Protein AF-A0A2G6GQ76-F1 (afdb_monomer)

Secondary structure (DSSP, 8-state):
----S--S-S--------S---SS-S-SS-SEEEEESS-----HHHHHHHHHHHHHHTTT-SEEEE-SSEEEEEESS-HHHHHHHHHHHHTTSSS-EEEEE-TT-------

pLDDT: mean 92.42, std 8.56, range [41.91, 97.88]

Mean predicted aligned error: 4.28 Å

Solvent-accessible surface area (backbone atoms only — not comparable to full-atom values): 7015 Å² total; per-residue (Å²): 122,80,70,80,92,76,68,101,60,96,76,80,84,88,80,80,94,76,86,78,82,89,63,58,80,66,81,86,85,31,53,33,34,35,30,55,76,60,90,76,92,79,52,4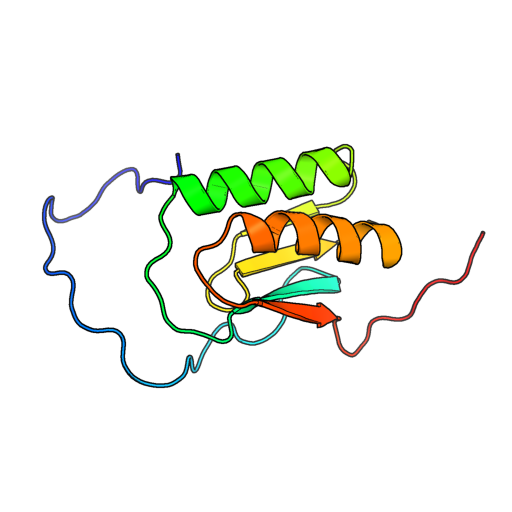9,66,37,54,49,52,17,49,51,45,26,41,58,66,47,70,68,55,46,50,76,46,85,56,71,49,31,38,38,29,32,34,76,64,57,68,72,57,50,53,52,18,52,53,57,18,43,77,45,44,98,48,57,65,42,84,45,69,43,91,85,67,71,84,77,91,72,134

Nearest PDB structures (foldseek):
  7p7u-assembly1_P  TM=9.727E-01  e=4.579E-11  Enterococcus faecalis
  8qcq-assembly1_M  TM=9.718E-01  e=3.878E-10  Bacillus subtilis subsp. subtilis str. 168
  8q4f-assembly1_l  TM=9.392E-01  e=1.468E-10  Escherichia coli
  8rdw-assembly1_Lg  TM=9.552E-01  e=5.361E-10  Psychrobacter urativorans
  5x8t-assembly1_N  TM=9.767E-01  e=7.349E-08  Spinacia oleracea

Structure (mmCIF, N/CA/C/O backbone):
data_AF-A0A2G6GQ76-F1
#
_entry.id   AF-A0A2G6GQ76-F1
#
loop_
_atom_site.group_PDB
_atom_site.id
_atom_site.type_symbol
_atom_site.label_atom_id
_atom_site.label_alt_id
_atom_site.label_comp_id
_atom_site.label_asym_id
_atom_site.label_entity_id
_atom_site.label_seq_id
_atom_site.pdbx_PDB_ins_code
_atom_site.Cartn_x
_atom_site.Cartn_y
_atom_site.Cartn_z
_atom_site.occupancy
_atom_site.B_iso_or_equiv
_atom_site.auth_seq_id
_atom_site.auth_comp_id
_atom_site.auth_asym_id
_atom_site.auth_atom_id
_atom_site.pdbx_PDB_model_num
ATOM 1 N N . MET A 1 1 ? 14.203 7.993 0.922 1.00 80.75 1 MET A N 1
ATOM 2 C CA . MET A 1 1 ? 13.510 7.032 0.028 1.00 80.75 1 MET A CA 1
ATOM 3 C C . MET A 1 1 ? 14.059 5.638 0.287 1.00 80.75 1 MET A C 1
ATOM 5 O O . MET A 1 1 ? 15.240 5.533 0.583 1.00 80.75 1 MET A O 1
ATOM 9 N N . LEU A 1 2 ? 13.234 4.593 0.178 1.00 85.31 2 LEU A N 1
ATOM 10 C CA . LEU A 1 2 ? 13.662 3.200 0.364 1.00 85.31 2 LEU A CA 1
ATOM 11 C C . LEU A 1 2 ? 14.729 2.811 -0.673 1.00 85.31 2 LEU A C 1
ATOM 13 O O . LEU A 1 2 ? 14.441 2.752 -1.868 1.00 85.31 2 LEU A O 1
ATOM 17 N N . GLN A 1 3 ? 15.954 2.562 -0.210 1.00 89.56 3 GLN A N 1
ATOM 18 C CA . GLN A 1 3 ? 17.081 2.109 -1.023 1.00 89.56 3 GLN A CA 1
ATOM 19 C C . GLN A 1 3 ? 17.957 1.158 -0.189 1.00 89.56 3 GLN A C 1
ATOM 21 O O . GLN A 1 3 ? 18.165 1.420 0.997 1.00 89.56 3 GLN A O 1
ATOM 26 N N . PRO A 1 4 ? 18.472 0.055 -0.762 1.00 93.44 4 PRO A N 1
ATOM 27 C CA . PRO A 1 4 ? 19.396 -0.823 -0.053 1.00 93.44 4 PRO A CA 1
ATOM 28 C C . PRO A 1 4 ? 20.712 -0.102 0.264 1.00 93.44 4 PRO A C 1
ATOM 30 O O . PRO A 1 4 ? 21.285 0.558 -0.599 1.00 93.44 4 PRO A O 1
ATOM 33 N N . LYS A 1 5 ? 21.220 -0.283 1.489 1.00 94.88 5 LYS A N 1
ATOM 34 C CA . LYS A 1 5 ? 22.476 0.334 1.955 1.00 94.88 5 LYS A CA 1
ATOM 35 C C . LYS A 1 5 ? 23.701 -0.131 1.158 1.00 94.88 5 LYS A C 1
ATOM 37 O O . LYS A 1 5 ? 24.624 0.645 0.939 1.00 94.88 5 LYS A O 1
ATOM 42 N N . ARG A 1 6 ? 23.732 -1.401 0.748 1.00 95.19 6 ARG A N 1
ATOM 43 C CA . ARG A 1 6 ? 24.842 -1.995 -0.005 1.00 95.19 6 ARG A CA 1
ATOM 44 C C . ARG A 1 6 ? 24.297 -2.998 -1.012 1.00 95.19 6 ARG A C 1
ATOM 46 O O . ARG A 1 6 ? 23.482 -3.845 -0.658 1.00 95.19 6 ARG A O 1
ATOM 53 N N . THR A 1 7 ? 24.762 -2.919 -2.253 1.00 94.56 7 THR A N 1
ATOM 54 C CA . THR A 1 7 ? 24.482 -3.905 -3.303 1.00 94.56 7 THR A CA 1
ATOM 55 C C . THR A 1 7 ? 25.798 -4.493 -3.803 1.00 94.56 7 THR A C 1
ATOM 57 O O . THR A 1 7 ? 26.814 -3.802 -3.837 1.00 94.56 7 THR A O 1
ATOM 60 N N . LYS A 1 8 ? 25.802 -5.778 -4.185 1.00 95.62 8 LYS A N 1
ATOM 61 C CA . LYS A 1 8 ? 27.001 -6.442 -4.736 1.00 95.62 8 LYS A CA 1
ATOM 62 C C . LYS A 1 8 ? 27.467 -5.782 -6.039 1.00 95.62 8 LYS A C 1
ATOM 64 O O . LYS A 1 8 ? 28.661 -5.653 -6.273 1.00 95.62 8 LYS A O 1
ATOM 69 N N . PHE A 1 9 ? 26.515 -5.339 -6.861 1.00 95.56 9 PHE A N 1
ATOM 70 C CA . PHE A 1 9 ? 26.762 -4.661 -8.130 1.00 95.56 9 PHE A CA 1
ATOM 71 C C . PHE A 1 9 ? 25.996 -3.339 -8.189 1.00 95.56 9 PHE A C 1
ATOM 73 O O . PHE A 1 9 ? 24.896 -3.217 -7.645 1.00 95.56 9 PHE A O 1
ATOM 80 N N . ARG A 1 10 ? 26.570 -2.348 -8.880 1.00 93.38 10 ARG A N 1
ATOM 81 C CA . ARG A 1 10 ? 25.960 -1.019 -9.056 1.00 93.38 10 ARG A CA 1
ATOM 82 C C . ARG A 1 10 ? 24.846 -1.002 -10.108 1.00 93.38 10 ARG A C 1
ATOM 84 O O . ARG A 1 10 ? 23.908 -0.224 -9.983 1.00 93.38 10 ARG A O 1
ATOM 91 N N . ARG A 1 11 ? 24.961 -1.813 -11.165 1.00 93.38 11 ARG A N 1
ATOM 92 C CA . ARG A 1 11 ? 24.003 -1.874 -12.283 1.00 93.38 11 ARG A CA 1
ATOM 93 C C . ARG A 1 11 ? 23.548 -3.313 -12.493 1.00 93.38 11 ARG A C 1
ATOM 95 O O . ARG A 1 11 ? 24.369 -4.223 -12.467 1.00 93.38 11 ARG A O 1
ATOM 102 N N . MET A 1 12 ? 22.251 -3.495 -12.708 1.00 94.06 12 MET A N 1
ATOM 103 C CA . MET A 1 12 ? 21.620 -4.786 -12.976 1.00 94.06 12 MET A CA 1
ATOM 104 C C . MET A 1 12 ? 20.731 -4.657 -14.214 1.00 94.06 12 MET A C 1
ATOM 106 O O . MET A 1 12 ? 20.161 -3.595 -14.468 1.00 94.06 12 MET A O 1
ATOM 110 N N . GLN A 1 13 ? 20.613 -5.733 -14.988 1.00 95.75 13 GLN A N 1
ATOM 111 C CA . GLN A 1 13 ? 19.661 -5.804 -16.094 1.00 95.75 13 GLN A CA 1
ATOM 112 C C . GLN A 1 13 ? 18.226 -5.882 -15.543 1.00 95.75 13 GLN A C 1
ATOM 114 O O . GLN A 1 13 ? 17.971 -6.565 -14.556 1.00 95.75 13 GLN A O 1
ATOM 119 N N . LYS A 1 14 ? 17.271 -5.194 -16.180 1.00 91.50 14 LYS A N 1
ATOM 120 C CA . LYS A 1 14 ? 15.896 -5.032 -15.663 1.00 91.50 14 LYS A CA 1
ATOM 121 C C . LYS A 1 14 ? 15.060 -6.323 -15.661 1.00 91.50 14 LYS A C 1
ATOM 123 O O . LYS A 1 14 ? 14.155 -6.461 -14.844 1.00 91.50 14 LYS A O 1
ATOM 128 N N . GLY A 1 15 ? 15.336 -7.258 -16.570 1.00 93.44 15 GLY A N 1
ATOM 129 C CA . GLY A 1 15 ? 14.515 -8.457 -16.760 1.00 93.44 15 GLY A CA 1
ATOM 130 C C . GLY A 1 15 ? 13.091 -8.159 -17.264 1.00 93.44 15 GLY A C 1
ATOM 131 O O . GLY A 1 15 ? 12.766 -7.036 -17.655 1.00 93.44 15 GLY A O 1
ATOM 132 N N . ARG A 1 16 ? 12.231 -9.188 -17.275 1.00 91.75 16 ARG A N 1
ATOM 133 C CA . ARG A 1 16 ? 10.812 -9.101 -17.672 1.00 91.75 16 ARG A CA 1
ATOM 134 C C . ARG A 1 16 ? 9.919 -9.630 -16.547 1.00 91.75 16 ARG A C 1
ATOM 136 O O . ARG A 1 16 ? 10.238 -10.651 -15.948 1.00 91.75 16 ARG A O 1
ATOM 143 N N . MET A 1 17 ? 8.794 -8.963 -16.295 1.00 90.88 17 MET A N 1
ATOM 144 C CA . MET A 1 17 ? 7.779 -9.424 -15.342 1.00 90.88 17 MET A CA 1
ATOM 145 C C . MET A 1 17 ? 6.888 -10.458 -16.044 1.00 90.88 17 MET A C 1
ATOM 147 O O . MET A 1 17 ? 6.288 -10.135 -17.066 1.00 90.88 17 MET A O 1
ATOM 151 N N . LYS A 1 18 ? 6.848 -11.702 -15.554 1.00 89.38 18 LYS A N 1
ATOM 152 C CA . LYS A 1 18 ? 6.091 -12.806 -16.171 1.00 89.38 18 LYS A CA 1
ATOM 153 C C . LYS A 1 18 ? 5.178 -13.481 -15.150 1.00 89.38 18 LYS A C 1
ATOM 155 O O . LYS A 1 18 ? 5.588 -13.690 -14.011 1.00 89.38 18 LYS A O 1
ATOM 160 N N . GLY A 1 19 ? 3.995 -13.888 -15.611 1.00 89.19 19 GLY A N 1
ATOM 161 C CA . GLY A 1 19 ? 3.066 -14.736 -14.866 1.00 89.19 19 GLY A CA 1
ATOM 162 C C . GLY A 1 19 ? 2.406 -14.070 -13.658 1.00 89.19 19 GLY A C 1
ATOM 163 O O . GLY A 1 19 ? 2.527 -12.867 -13.422 1.00 89.19 19 GLY A O 1
ATOM 164 N N . ASN A 1 20 ? 1.695 -14.896 -12.893 1.00 89.81 20 ASN A N 1
ATOM 165 C CA . ASN A 1 20 ? 1.023 -14.496 -11.664 1.00 89.81 20 ASN A CA 1
ATOM 166 C C . ASN A 1 20 ? 1.953 -14.651 -10.455 1.00 89.81 20 ASN A C 1
ATOM 168 O O . ASN A 1 20 ? 2.755 -15.580 -10.375 1.00 89.81 20 ASN A O 1
ATOM 172 N N . ALA A 1 21 ? 1.809 -13.757 -9.476 1.00 89.31 21 ALA A N 1
ATOM 173 C CA . ALA A 1 21 ? 2.555 -13.838 -8.226 1.00 89.31 21 ALA A CA 1
ATOM 174 C C . ALA A 1 21 ? 2.157 -15.091 -7.425 1.00 89.31 21 ALA A C 1
ATOM 176 O O . ALA A 1 21 ? 1.004 -15.229 -7.016 1.00 89.31 21 ALA A O 1
ATOM 177 N N . GLN A 1 22 ? 3.127 -15.968 -7.161 1.00 90.12 22 GLN A N 1
ATOM 178 C CA . GLN A 1 22 ? 2.926 -17.209 -6.400 1.00 90.12 22 GLN A CA 1
ATOM 179 C C . GLN A 1 22 ? 3.087 -17.034 -4.880 1.00 90.12 22 GLN A C 1
ATOM 181 O O . GLN A 1 22 ? 2.671 -17.896 -4.114 1.00 90.12 22 GLN A O 1
ATOM 186 N N . ARG A 1 23 ? 3.697 -15.932 -4.422 1.00 90.38 23 ARG A N 1
ATOM 187 C CA . ARG A 1 23 ? 3.981 -15.663 -3.001 1.00 90.38 23 ARG A CA 1
ATOM 188 C C . ARG A 1 23 ? 3.522 -14.262 -2.597 1.00 90.38 23 ARG A C 1
ATOM 190 O O . ARG A 1 23 ? 3.405 -13.375 -3.442 1.00 90.38 23 ARG A O 1
ATOM 197 N N . GLY A 1 24 ? 3.281 -14.064 -1.298 1.00 88.44 24 GLY A N 1
ATOM 198 C CA . GLY A 1 24 ? 2.901 -12.760 -0.731 1.00 88.44 24 GLY A CA 1
ATOM 199 C C . GLY A 1 24 ? 1.526 -12.259 -1.187 1.00 88.44 24 GLY A C 1
ATOM 200 O O . GLY A 1 24 ? 1.319 -11.056 -1.322 1.00 88.44 24 GLY A O 1
ATOM 201 N N . ASN A 1 25 ? 0.612 -13.183 -1.491 1.00 90.56 25 ASN A N 1
ATOM 202 C CA . ASN A 1 25 ? -0.732 -12.919 -2.010 1.00 90.56 25 ASN A CA 1
ATOM 203 C C . ASN A 1 25 ? -1.831 -12.904 -0.925 1.00 90.56 25 ASN A C 1
ATOM 205 O O . ASN A 1 25 ? -2.995 -12.684 -1.274 1.00 90.56 25 ASN A O 1
ATOM 209 N N . GLN A 1 26 ? -1.458 -13.129 0.338 1.00 91.94 26 GLN A N 1
ATOM 210 C CA . GLN A 1 26 ? -2.301 -13.121 1.536 1.00 91.94 26 GLN A CA 1
ATOM 211 C C . GLN A 1 26 ? -1.753 -12.119 2.562 1.00 91.94 26 GLN A C 1
ATOM 213 O O . GLN A 1 26 ? -0.563 -11.795 2.522 1.00 91.94 26 GLN A O 1
ATOM 218 N N . LEU A 1 27 ? -2.634 -11.621 3.436 1.00 94.56 27 LEU A N 1
ATOM 219 C CA . LEU A 1 27 ? -2.287 -10.714 4.535 1.00 94.56 27 LEU A CA 1
ATOM 220 C C . LEU A 1 27 ? -1.506 -11.487 5.599 1.00 94.56 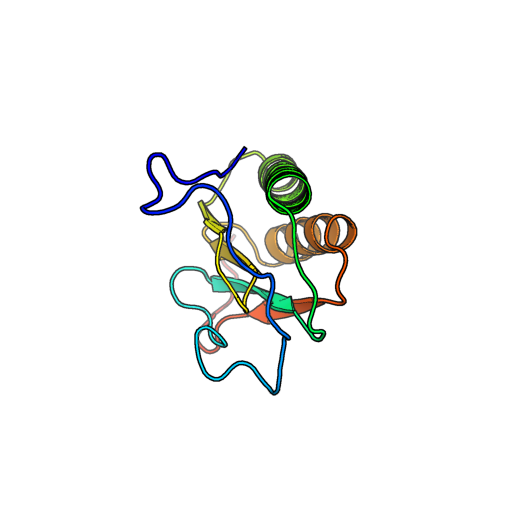27 LEU A C 1
ATOM 222 O O . LEU A 1 27 ? -1.921 -12.584 5.962 1.00 94.56 27 LEU A O 1
ATOM 226 N N . ALA A 1 28 ? -0.386 -10.933 6.068 1.00 92.31 28 ALA A N 1
ATOM 227 C CA . ALA A 1 28 ? 0.488 -11.609 7.030 1.00 92.31 28 ALA A CA 1
ATOM 228 C C . ALA A 1 28 ? 0.465 -10.960 8.419 1.00 92.31 28 ALA A C 1
ATOM 230 O O . ALA A 1 28 ? 0.453 -11.663 9.423 1.00 92.31 28 ALA A O 1
ATOM 231 N N . PHE A 1 29 ? 0.470 -9.630 8.475 1.00 92.12 29 PHE A N 1
ATOM 232 C CA . PHE A 1 29 ? 0.605 -8.852 9.705 1.00 92.12 29 PHE A CA 1
ATOM 233 C C . PHE A 1 29 ? -0.670 -8.084 10.018 1.00 92.12 29 PHE A C 1
ATOM 235 O O . PHE A 1 29 ? -1.169 -8.185 11.133 1.00 92.12 29 PHE A O 1
ATOM 242 N N . GLY A 1 30 ? -1.241 -7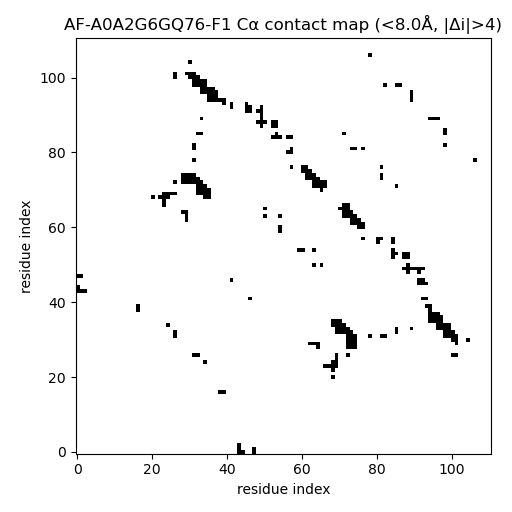.391 9.028 1.00 92.75 30 GLY A N 1
ATOM 243 C CA . GLY A 1 30 ? -2.406 -6.536 9.245 1.00 92.75 30 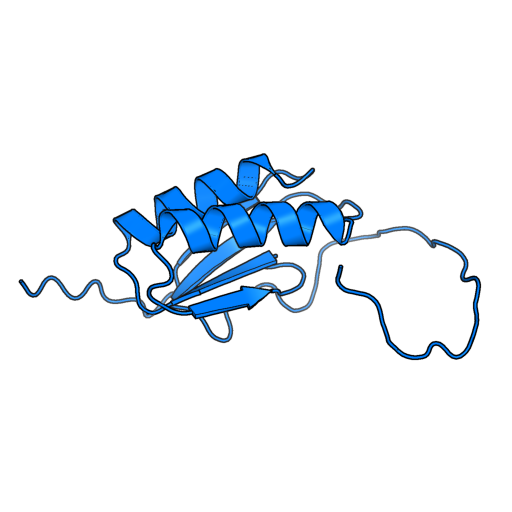GLY A CA 1
ATOM 244 C C . GLY A 1 30 ? -3.760 -7.210 9.031 1.00 92.75 30 GLY A C 1
ATOM 245 O O . GLY A 1 30 ? -3.853 -8.287 8.426 1.00 92.75 30 GLY A O 1
ATOM 246 N N . SER A 1 31 ? -4.809 -6.544 9.514 1.00 95.38 31 SER A N 1
ATOM 247 C CA . SER A 1 31 ? -6.214 -6.927 9.317 1.00 95.38 31 SER A CA 1
ATOM 2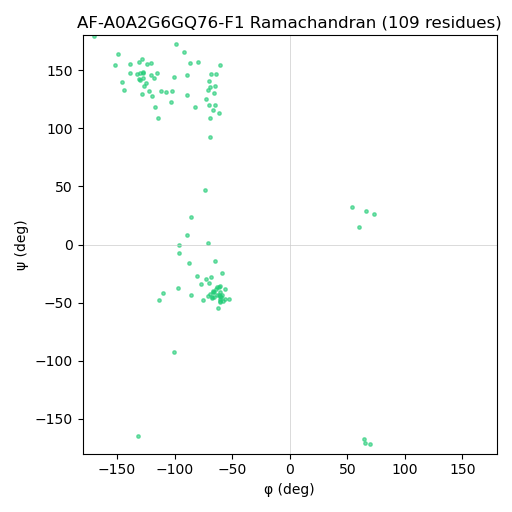48 C C . SER A 1 31 ? -6.749 -6.494 7.947 1.00 95.38 31 SER A C 1
ATOM 250 O O . SER A 1 31 ? -7.618 -7.152 7.372 1.00 95.38 31 SER A O 1
ATOM 252 N N . PHE A 1 32 ? -6.186 -5.426 7.376 1.00 96.56 32 PHE A N 1
ATOM 253 C CA . PHE A 1 32 ? -6.589 -4.862 6.087 1.00 96.56 32 PHE A CA 1
ATOM 254 C C . PHE A 1 32 ? -5.394 -4.691 5.157 1.00 96.56 32 PHE A C 1
ATOM 256 O O . PHE A 1 32 ? -4.252 -4.586 5.603 1.00 96.56 32 PHE A O 1
ATOM 263 N N . GLY A 1 33 ? -5.636 -4.590 3.852 1.00 97.06 33 GLY A N 1
ATOM 264 C CA . GLY A 1 33 ? -4.585 -4.227 2.909 1.00 97.06 33 GLY A CA 1
ATOM 265 C C . GLY A 1 33 ? -5.074 -3.925 1.501 1.00 97.06 33 GLY A C 1
ATOM 266 O O . GLY A 1 33 ? -6.263 -4.015 1.195 1.00 97.06 33 GLY A O 1
ATOM 267 N N . ILE A 1 34 ? -4.132 -3.581 0.619 1.00 97.00 34 ILE A N 1
ATOM 268 C CA . ILE A 1 34 ? -4.395 -3.437 -0.820 1.00 97.00 34 ILE A CA 1
ATOM 269 C C . ILE A 1 34 ? -3.543 -4.391 -1.638 1.00 97.00 34 ILE A C 1
ATOM 271 O O . ILE A 1 34 ? -2.317 -4.436 -1.527 1.00 97.00 34 ILE A O 1
ATOM 275 N N . LYS A 1 35 ? -4.210 -5.147 -2.501 1.00 96.06 35 LYS A N 1
ATOM 276 C CA . LYS A 1 35 ? -3.607 -6.101 -3.425 1.00 96.06 35 LYS A CA 1
ATOM 277 C C . LYS A 1 35 ? -3.567 -5.491 -4.815 1.00 96.06 35 LYS A C 1
ATOM 279 O O . LYS A 1 35 ? -4.578 -4.981 -5.284 1.00 96.06 35 LYS A O 1
ATOM 284 N N . SER A 1 36 ? -2.428 -5.557 -5.494 1.00 94.94 36 SER A N 1
ATOM 285 C CA . SER A 1 36 ? -2.387 -5.180 -6.911 1.00 94.94 36 SER A CA 1
ATOM 286 C C . SER A 1 36 ? -3.158 -6.198 -7.756 1.00 94.94 36 SER A C 1
ATOM 288 O O . SER A 1 36 ? -3.182 -7.388 -7.440 1.00 94.94 36 SER A O 1
ATOM 290 N N . LEU A 1 37 ? -3.798 -5.740 -8.826 1.00 93.50 37 LEU A N 1
ATOM 291 C CA . LEU A 1 37 ? -4.413 -6.596 -9.842 1.00 93.50 37 LEU A CA 1
ATOM 292 C C . LEU A 1 37 ? -3.471 -6.760 -11.031 1.00 93.50 37 LEU A C 1
ATOM 294 O O . LEU A 1 37 ? -3.280 -7.869 -11.519 1.00 93.50 37 LEU A O 1
ATOM 298 N N . GLU A 1 38 ? -2.762 -5.694 -11.376 1.00 92.44 38 GLU A N 1
ATOM 299 C CA . GLU A 1 38 ? -1.856 -5.640 -12.519 1.00 92.44 38 GLU A CA 1
ATOM 300 C C . GLU A 1 38 ? -0.393 -5.844 -12.111 1.00 92.44 38 GLU A C 1
ATOM 302 O O . GLU A 1 38 ? -0.046 -5.897 -10.925 1.00 92.44 38 GLU A O 1
ATOM 307 N N . SER A 1 39 ? 0.461 -5.951 -13.124 1.00 91.69 39 SER A N 1
ATOM 308 C CA . SER A 1 39 ? 1.896 -6.191 -13.022 1.00 91.69 39 SER A CA 1
ATOM 309 C C . SER A 1 39 ? 2.650 -4.965 -13.541 1.00 91.69 39 SER A C 1
ATOM 311 O O . SER A 1 39 ? 2.650 -4.696 -14.740 1.00 91.69 39 SER A O 1
ATOM 313 N N . LYS A 1 40 ? 3.292 -4.199 -12.648 1.00 92.69 40 LYS A N 1
ATOM 314 C CA . LYS A 1 40 ? 4.087 -3.014 -13.012 1.00 92.69 40 LYS A CA 1
ATOM 315 C C . LYS A 1 40 ? 5.202 -2.752 -12.009 1.00 92.69 40 LYS A C 1
ATOM 317 O O . LYS A 1 40 ? 5.107 -3.112 -10.839 1.00 92.69 40 LYS A O 1
ATOM 322 N N . TRP A 1 41 ? 6.256 -2.087 -12.469 1.00 92.44 41 TRP A N 1
ATOM 323 C CA . TRP A 1 41 ? 7.335 -1.607 -11.610 1.00 92.44 41 TRP A CA 1
ATOM 324 C C . TRP A 1 41 ? 6.860 -0.409 -10.783 1.00 92.44 41 TRP A C 1
ATOM 326 O O . TRP A 1 41 ? 6.404 0.585 -11.348 1.00 92.44 41 TRP A O 1
ATOM 336 N N . ILE A 1 42 ? 6.997 -0.499 -9.460 1.00 93.56 42 ILE A N 1
ATOM 337 C CA . ILE A 1 42 ? 6.658 0.576 -8.522 1.00 93.56 42 ILE A CA 1
ATOM 338 C C . ILE A 1 42 ? 7.957 1.174 -7.983 1.00 93.56 42 ILE A C 1
ATOM 340 O O . ILE A 1 42 ? 8.871 0.461 -7.574 1.00 93.56 42 ILE A O 1
ATOM 344 N N . THR A 1 43 ? 8.049 2.498 -8.005 1.00 94.69 43 THR A N 1
ATOM 345 C CA . THR A 1 43 ? 9.223 3.237 -7.532 1.00 94.69 43 THR A CA 1
ATOM 346 C C . THR A 1 43 ? 9.148 3.512 -6.032 1.00 94.69 43 THR A C 1
ATOM 348 O O . THR A 1 43 ? 8.066 3.647 -5.459 1.00 94.69 43 THR A O 1
ATOM 351 N N . GLY A 1 44 ? 10.305 3.727 -5.397 1.00 93.81 44 GLY A N 1
ATOM 352 C CA . GLY A 1 44 ? 10.353 4.144 -3.992 1.00 93.81 44 GLY A CA 1
ATOM 353 C C . GLY A 1 44 ? 9.622 5.466 -3.708 1.00 93.81 44 GLY A C 1
ATOM 354 O O . GLY A 1 44 ? 9.170 5.667 -2.587 1.00 93.81 44 GLY A O 1
ATOM 355 N N . ARG A 1 45 ? 9.460 6.353 -4.710 1.00 95.56 45 ARG A N 1
ATOM 356 C CA . ARG A 1 45 ? 8.702 7.613 -4.563 1.00 95.56 45 ARG A CA 1
ATOM 357 C C . ARG A 1 45 ? 7.209 7.343 -4.446 1.00 95.56 45 ARG A C 1
ATOM 359 O O . ARG A 1 45 ? 6.560 7.926 -3.592 1.00 95.56 45 ARG A O 1
ATOM 366 N N . GLN A 1 46 ? 6.686 6.449 -5.284 1.00 96.06 46 GLN A N 1
ATOM 367 C CA . GLN A 1 46 ? 5.275 6.054 -5.261 1.00 96.06 46 GLN A CA 1
ATOM 368 C C . GLN A 1 46 ? 4.929 5.323 -3.964 1.00 96.06 46 GLN A C 1
ATOM 370 O O . GLN A 1 46 ? 3.898 5.611 -3.364 1.00 96.06 46 GLN A O 1
ATOM 375 N N . ILE A 1 47 ? 5.819 4.439 -3.496 1.00 95.31 47 ILE A N 1
ATOM 376 C CA . ILE A 1 47 ? 5.653 3.756 -2.206 1.00 95.31 47 ILE A CA 1
ATOM 377 C C . ILE A 1 47 ? 5.604 4.776 -1.066 1.00 95.31 47 ILE A C 1
ATOM 379 O O . ILE A 1 47 ? 4.686 4.735 -0.254 1.00 95.31 47 ILE A O 1
ATOM 383 N N . GLU A 1 48 ? 6.548 5.718 -1.020 1.00 96.31 48 GLU A N 1
ATOM 384 C CA . GLU A 1 48 ? 6.572 6.721 0.047 1.00 96.31 48 GLU A CA 1
ATOM 385 C C . GLU A 1 48 ? 5.366 7.668 -0.021 1.00 96.31 48 GLU A C 1
ATOM 387 O O . GLU A 1 48 ? 4.752 7.950 1.003 1.00 96.31 48 GLU A O 1
ATOM 392 N N . ALA A 1 49 ? 4.959 8.099 -1.218 1.00 96.94 49 ALA A N 1
ATOM 393 C CA . ALA A 1 49 ? 3.777 8.940 -1.400 1.00 96.94 49 ALA A CA 1
ATOM 394 C C 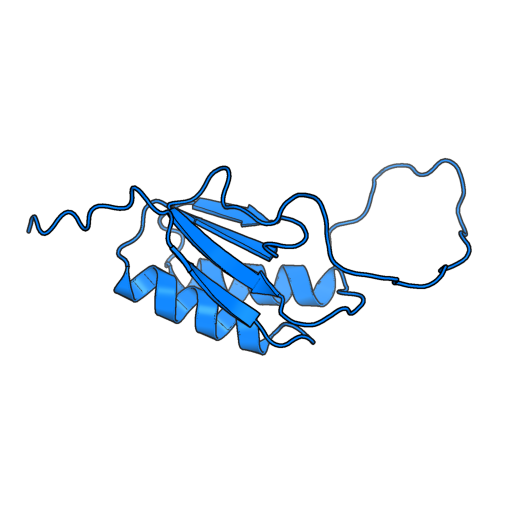. ALA A 1 49 ? 2.490 8.242 -0.930 1.00 96.94 49 ALA A C 1
ATOM 396 O O . ALA A 1 49 ? 1.672 8.855 -0.242 1.00 96.94 49 ALA A O 1
ATOM 397 N N . ALA A 1 50 ? 2.323 6.959 -1.265 1.00 96.94 50 ALA A N 1
ATOM 398 C CA . ALA A 1 50 ? 1.193 6.156 -0.810 1.00 96.94 50 ALA A CA 1
ATOM 399 C C . ALA A 1 50 ? 1.225 5.952 0.715 1.00 96.94 50 ALA A C 1
ATOM 401 O O . ALA A 1 50 ? 0.213 6.169 1.378 1.00 96.94 50 ALA A O 1
ATOM 402 N N . ARG A 1 51 ? 2.393 5.627 1.287 1.00 96.69 51 ARG A N 1
ATOM 403 C CA . ARG A 1 51 ? 2.580 5.475 2.739 1.00 96.69 51 ARG A CA 1
ATOM 404 C C . ARG A 1 51 ? 2.199 6.750 3.491 1.00 96.69 51 ARG A C 1
ATOM 406 O O . ARG A 1 51 ? 1.436 6.692 4.449 1.00 96.69 51 ARG A O 1
ATOM 413 N N . VAL A 1 52 ? 2.694 7.904 3.039 1.00 96.50 52 VAL A N 1
ATOM 414 C CA . VAL A 1 52 ? 2.392 9.208 3.647 1.00 96.50 52 VAL A CA 1
ATOM 415 C C . VAL A 1 52 ? 0.895 9.514 3.590 1.00 96.50 52 VAL A C 1
ATOM 417 O O . VAL A 1 52 ? 0.354 10.000 4.581 1.00 96.50 52 VAL A O 1
ATOM 420 N N . ALA A 1 53 ? 0.216 9.215 2.477 1.00 97.25 53 ALA A N 1
ATOM 421 C CA . ALA A 1 53 ? -1.229 9.416 2.355 1.00 97.25 53 ALA A CA 1
ATOM 422 C C . ALA A 1 53 ? -2.013 8.593 3.391 1.00 97.25 53 ALA A C 1
ATOM 424 O O . ALA A 1 53 ? -2.861 9.144 4.091 1.00 97.25 53 ALA A O 1
ATOM 425 N N . VAL A 1 54 ? -1.668 7.310 3.542 1.00 96.75 54 VAL A N 1
ATOM 426 C CA . VAL A 1 54 ? -2.297 6.408 4.520 1.00 96.75 54 VAL A CA 1
ATOM 427 C C . VAL A 1 54 ? -2.057 6.893 5.945 1.00 96.75 54 VAL A C 1
ATOM 429 O O . VAL A 1 54 ? -3.006 7.126 6.687 1.00 96.75 54 VAL A O 1
ATOM 432 N N . THR A 1 55 ? -0.792 7.110 6.320 1.00 96.31 55 THR A N 1
ATOM 433 C CA . THR A 1 55 ? -0.425 7.517 7.683 1.00 96.31 55 THR A CA 1
ATOM 434 C C . THR A 1 55 ? -1.052 8.856 8.077 1.00 96.31 55 THR A C 1
ATOM 436 O O . THR A 1 55 ? -1.422 9.035 9.235 1.00 96.31 55 THR A O 1
ATOM 439 N N . ARG A 1 56 ? -1.188 9.801 7.134 1.00 96.62 56 ARG A N 1
ATOM 440 C CA . ARG A 1 56 ? -1.870 11.079 7.390 1.00 96.62 56 ARG A CA 1
ATOM 441 C C . ARG A 1 56 ? -3.363 10.889 7.634 1.00 96.62 56 ARG A C 1
ATOM 443 O O . ARG A 1 56 ? -3.873 11.465 8.585 1.00 96.62 56 ARG A O 1
ATOM 450 N N . TYR A 1 57 ? -4.040 10.086 6.813 1.00 96.81 57 TYR A N 1
ATOM 451 C CA . TYR A 1 57 ? -5.478 9.852 6.962 1.00 96.81 57 TYR A CA 1
ATOM 452 C C . TYR A 1 57 ? -5.813 9.096 8.253 1.00 96.81 57 TYR A C 1
ATOM 454 O O . TYR A 1 57 ? -6.740 9.467 8.960 1.00 96.81 57 TYR A O 1
ATOM 462 N N . MET A 1 58 ? -5.000 8.099 8.614 1.00 95.06 58 MET A N 1
ATOM 463 C CA . MET A 1 58 ? -5.117 7.366 9.882 1.00 95.06 58 MET A CA 1
ATOM 464 C C . MET A 1 58 ? -4.715 8.203 11.108 1.00 95.06 58 MET A C 1
ATOM 466 O O . MET A 1 58 ? -4.687 7.677 12.212 1.00 95.06 58 MET A O 1
ATOM 470 N N . GLN A 1 59 ? -4.331 9.475 10.940 1.00 95.06 59 GLN A N 1
ATOM 471 C CA . GLN A 1 59 ? -3.867 10.349 12.026 1.00 95.06 59 GLN A CA 1
ATOM 472 C C . GLN A 1 59 ? -2.704 9.745 12.836 1.00 95.06 59 GLN A C 1
ATOM 474 O O . GLN A 1 59 ? -2.566 9.998 14.028 1.00 95.06 59 GLN A O 1
ATOM 479 N N . ARG A 1 60 ? -1.843 8.950 12.178 1.00 92.19 60 ARG A N 1
ATOM 480 C CA . ARG A 1 60 ? -0.755 8.167 12.801 1.00 92.19 60 ARG A CA 1
ATOM 481 C C . ARG A 1 60 ? -1.213 7.129 13.839 1.00 92.19 60 ARG A C 1
ATOM 483 O O . ARG A 1 60 ? -0.373 6.624 14.576 1.00 92.19 60 ARG A O 1
ATOM 490 N N . GLN A 1 61 ? -2.498 6.796 13.879 1.00 93.00 61 GLN A N 1
ATOM 491 C CA . GLN A 1 61 ? -3.005 5.663 14.644 1.00 93.00 61 GLN A CA 1
ATOM 492 C C . GLN A 1 61 ? -2.768 4.357 13.886 1.00 93.00 61 GLN A C 1
ATOM 494 O O . GLN A 1 61 ? -2.626 4.353 12.660 1.00 93.00 61 GLN A O 1
ATOM 499 N N . GLY A 1 62 ? -2.733 3.250 14.623 1.00 93.50 62 GLY A N 1
ATOM 500 C CA . GLY A 1 62 ? -2.483 1.932 14.062 1.00 93.50 62 GLY A CA 1
ATOM 501 C C . GLY A 1 62 ? -1.085 1.774 13.464 1.00 93.50 62 GLY A C 1
ATOM 502 O O . GLY A 1 62 ? -0.173 2.576 13.671 1.00 93.50 62 GLY A O 1
ATOM 503 N N . GLN A 1 63 ? -0.911 0.693 12.716 1.00 95.38 63 GLN A N 1
ATOM 504 C CA . GLN A 1 63 ? 0.357 0.329 12.096 1.00 95.38 63 GLN A CA 1
ATOM 505 C C . GLN A 1 63 ? 0.171 0.078 10.603 1.00 95.38 63 GLN A C 1
ATOM 507 O O . GLN A 1 63 ? -0.887 -0.365 10.155 1.00 95.38 63 GLN A O 1
ATOM 512 N N . ILE A 1 64 ? 1.218 0.376 9.830 1.00 96.50 64 ILE A N 1
ATOM 513 C CA . ILE A 1 64 ? 1.264 0.145 8.387 1.00 96.50 64 ILE A CA 1
ATOM 514 C C . ILE A 1 64 ? 2.526 -0.634 8.021 1.00 96.50 64 ILE A C 1
ATOM 516 O O . ILE A 1 64 ? 3.640 -0.239 8.365 1.00 96.50 64 ILE A O 1
ATOM 520 N N . TRP A 1 65 ? 2.361 -1.710 7.258 1.00 96.44 65 TRP A N 1
ATOM 521 C CA . TRP A 1 65 ? 3.462 -2.505 6.723 1.00 96.44 65 TRP A CA 1
ATOM 522 C C . TRP A 1 65 ? 3.534 -2.356 5.208 1.00 96.44 65 TRP A C 1
ATOM 524 O O . TRP A 1 65 ? 2.535 -2.497 4.504 1.00 96.44 65 TRP A O 1
ATOM 534 N N . ILE A 1 66 ? 4.740 -2.101 4.696 1.00 94.56 66 ILE A N 1
ATOM 535 C CA . ILE A 1 66 ? 5.032 -2.086 3.258 1.00 94.56 66 ILE A CA 1
ATOM 536 C C . ILE A 1 66 ? 5.420 -3.501 2.839 1.00 94.56 66 ILE A C 1
ATOM 538 O O . ILE A 1 66 ? 6.281 -4.135 3.454 1.00 94.56 66 ILE A O 1
ATOM 542 N N . ARG A 1 67 ? 4.771 -4.008 1.796 1.00 92.19 67 ARG A N 1
ATOM 543 C CA . ARG A 1 67 ? 4.857 -5.401 1.356 1.00 92.19 67 ARG A CA 1
ATOM 544 C C . ARG A 1 67 ? 5.109 -5.471 -0.161 1.00 92.19 67 ARG A C 1
ATOM 546 O O . ARG A 1 67 ? 5.589 -4.514 -0.765 1.00 92.19 67 ARG A O 1
ATOM 553 N N . GLY A 1 68 ? 4.907 -6.650 -0.753 1.00 84.75 68 GLY A N 1
ATOM 554 C CA . GLY A 1 68 ? 5.143 -6.929 -2.174 1.00 84.75 68 GLY A CA 1
ATOM 555 C C . GLY A 1 68 ? 3.858 -6.910 -3.009 1.00 84.75 68 GLY A C 1
ATOM 556 O O . GLY A 1 68 ? 3.466 -5.875 -3.541 1.00 84.75 68 GLY A O 1
ATOM 557 N N . ARG A 1 69 ? 3.219 -8.081 -3.176 1.00 88.19 69 ARG A N 1
ATOM 558 C CA . ARG A 1 69 ? 2.016 -8.238 -4.020 1.00 88.19 69 ARG A CA 1
ATOM 559 C C . ARG A 1 69 ? 0.758 -7.672 -3.357 1.00 88.19 69 ARG A C 1
ATOM 561 O O . ARG A 1 69 ? 0.022 -6.913 -3.995 1.00 88.19 69 ARG A O 1
ATOM 568 N N . ILE A 1 70 ? 0.519 -8.012 -2.094 1.00 94.25 70 ILE A N 1
ATOM 569 C CA . ILE A 1 70 ? -0.163 -7.073 -1.201 1.00 94.25 70 ILE A CA 1
ATOM 570 C C . ILE A 1 70 ? 0.835 -5.948 -0.961 1.00 94.25 70 ILE A C 1
ATOM 572 O O . ILE A 1 70 ? 1.955 -6.232 -0.558 1.00 94.25 70 ILE A O 1
ATOM 576 N N . ILE A 1 71 ? 0.484 -4.717 -1.322 1.00 94.00 71 ILE A N 1
ATOM 577 C CA . ILE A 1 71 ? 1.428 -3.591 -1.349 1.00 94.00 71 ILE A CA 1
ATOM 578 C C . ILE A 1 71 ? 1.519 -2.949 0.035 1.00 94.00 71 ILE A C 1
ATOM 580 O O . ILE A 1 71 ? 2.615 -2.668 0.512 1.00 94.00 71 ILE A O 1
ATOM 584 N N . PHE A 1 72 ? 0.371 -2.759 0.684 1.00 96.50 72 PHE A N 1
ATOM 585 C CA . PHE A 1 72 ? 0.279 -2.254 2.049 1.00 96.50 72 PHE A CA 1
ATOM 586 C C . PHE A 1 72 ? -0.641 -3.142 2.870 1.00 96.50 72 PHE A C 1
ATOM 588 O O . PHE A 1 72 ? -1.671 -3.593 2.364 1.00 96.50 72 PHE A O 1
ATOM 595 N N . GLU A 1 73 ? -0.269 -3.336 4.128 1.00 96.56 73 GLU A N 1
ATOM 596 C CA . GLU A 1 73 ? -1.121 -3.895 5.172 1.00 96.56 73 GLU A CA 1
ATOM 597 C C . GLU A 1 73 ? -1.300 -2.843 6.264 1.00 96.56 73 GLU A C 1
ATOM 599 O O . GLU A 1 73 ? -0.362 -2.098 6.552 1.00 96.56 73 GLU A O 1
ATOM 604 N N . ALA A 1 74 ? -2.490 -2.771 6.848 1.00 96.44 74 ALA A N 1
ATOM 605 C CA . ALA A 1 74 ? -2.821 -1.859 7.930 1.00 96.44 74 ALA A CA 1
ATOM 606 C C . ALA A 1 74 ? -3.543 -2.609 9.053 1.00 96.44 74 ALA A C 1
ATOM 608 O O . ALA A 1 74 ? -4.291 -3.558 8.796 1.00 96.44 74 ALA A O 1
ATOM 609 N N . ASP A 1 75 ? -3.312 -2.175 10.286 1.00 95.19 75 ASP A N 1
ATOM 610 C CA . ASP A 1 75 ? -3.960 -2.714 11.481 1.00 95.19 75 ASP A CA 1
ATOM 611 C C . ASP A 1 75 ? -4.114 -1.648 12.566 1.00 95.19 75 ASP A C 1
ATOM 613 O O . ASP A 1 75 ? -3.457 -0.607 12.506 1.00 95.19 75 ASP A O 1
ATOM 617 N N . GLY A 1 76 ? -4.963 -1.911 13.561 1.00 93.38 76 GLY A N 1
ATOM 618 C CA . GLY A 1 76 ? -5.166 -1.008 14.699 1.00 93.38 76 GLY A CA 1
ATOM 619 C C . GLY A 1 76 ? -5.958 0.261 14.369 1.00 93.38 76 GLY A C 1
ATOM 620 O O . GLY A 1 76 ? -5.767 1.283 15.021 1.00 93.38 76 GLY A O 1
ATOM 621 N N . VAL A 1 77 ? -6.819 0.211 13.348 1.00 94.31 77 VAL A N 1
ATOM 622 C CA . VAL A 1 77 ? -7.795 1.265 13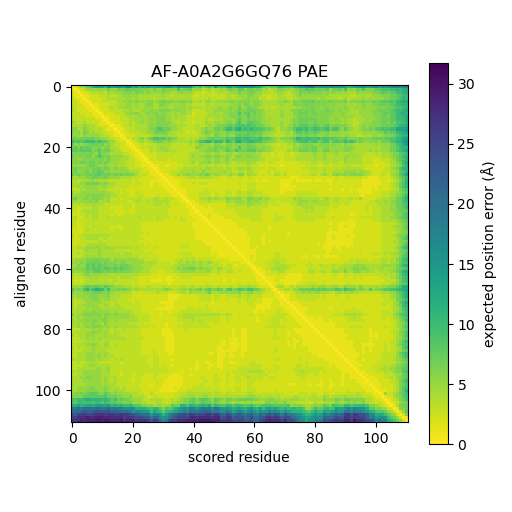.018 1.00 94.31 77 VAL A CA 1
ATOM 623 C C . VAL A 1 77 ? -9.139 0.642 12.615 1.00 94.31 77 VAL A C 1
ATOM 625 O O . VAL A 1 77 ? -9.146 -0.493 12.130 1.00 94.31 77 VAL A O 1
ATOM 628 N N . PRO A 1 78 ? -10.270 1.360 12.753 1.00 94.56 78 PRO A N 1
ATOM 629 C CA . PRO A 1 78 ? -11.575 0.874 12.303 1.00 94.56 78 PRO A CA 1
ATOM 630 C C . PRO A 1 78 ? -11.627 0.597 10.795 1.00 94.56 78 PRO A C 1
ATOM 632 O O . PRO A 1 78 ? -10.928 1.244 10.007 1.00 94.56 78 PRO A O 1
ATOM 635 N N . PHE A 1 79 ? -12.519 -0.307 10.375 1.00 94.38 79 PHE A N 1
ATOM 636 C CA . PHE A 1 79 ? -12.697 -0.692 8.969 1.00 94.38 79 PHE A CA 1
ATOM 637 C C . PHE A 1 79 ? -12.917 0.512 8.045 1.00 94.38 79 PHE A C 1
ATOM 639 O O . PHE A 1 79 ? -12.263 0.628 7.006 1.00 94.38 79 PHE A O 1
ATOM 646 N N . ALA A 1 80 ? -13.805 1.431 8.436 1.00 94.50 80 ALA A N 1
ATOM 647 C CA . ALA A 1 80 ? -14.117 2.625 7.654 1.00 94.50 80 ALA A CA 1
ATOM 648 C C . ALA A 1 80 ? -12.866 3.484 7.402 1.00 94.50 80 ALA A C 1
ATOM 650 O O . ALA A 1 80 ? -12.605 3.898 6.270 1.00 94.50 80 ALA A O 1
ATOM 651 N N . VAL A 1 81 ? -12.045 3.671 8.441 1.00 95.44 81 VAL A N 1
ATOM 652 C CA . VAL A 1 81 ? -10.796 4.435 8.359 1.00 95.44 81 VAL A CA 1
ATOM 653 C C . VAL A 1 81 ? -9.782 3.713 7.474 1.00 95.44 81 VAL A C 1
ATOM 655 O O . VAL A 1 81 ? -9.195 4.332 6.586 1.00 95.44 81 VAL A O 1
ATOM 658 N N . ALA A 1 82 ? -9.600 2.402 7.663 1.00 96.12 82 ALA A N 1
ATOM 659 C CA . ALA A 1 82 ? -8.678 1.604 6.857 1.00 96.12 82 ALA A CA 1
ATOM 660 C C . ALA A 1 82 ? -9.038 1.639 5.367 1.00 96.12 82 ALA A C 1
ATOM 662 O O . ALA A 1 82 ? -8.163 1.822 4.517 1.00 96.12 82 ALA A O 1
ATOM 663 N N . LYS A 1 83 ? -10.326 1.477 5.047 1.00 96.62 83 LYS A N 1
ATOM 664 C CA . LYS A 1 83 ? -10.839 1.449 3.676 1.00 96.62 83 LYS A CA 1
ATOM 665 C C . LYS A 1 83 ? -10.557 2.761 2.949 1.00 96.62 83 LYS A C 1
ATOM 667 O O . LYS A 1 83 ? -9.998 2.735 1.850 1.00 96.62 83 LYS A O 1
ATOM 672 N N . GLU A 1 84 ? -10.874 3.895 3.568 1.00 97.88 84 GLU A N 1
ATOM 673 C CA . GLU A 1 84 ? -10.621 5.206 2.964 1.00 97.88 84 GLU A CA 1
ATOM 674 C C . GLU A 1 84 ? -9.127 5.538 2.888 1.00 97.88 84 GLU A C 1
ATOM 676 O O . GLU A 1 84 ? -8.651 5.969 1.833 1.00 97.88 84 GLU A O 1
ATOM 681 N N . ALA A 1 85 ? -8.349 5.249 3.938 1.00 97.69 85 ALA A N 1
ATOM 682 C CA . ALA A 1 85 ? -6.901 5.464 3.929 1.00 97.69 85 ALA A CA 1
ATOM 683 C C . ALA A 1 85 ? -6.230 4.720 2.764 1.00 97.69 85 ALA A C 1
ATOM 685 O O . ALA A 1 85 ? -5.426 5.279 2.010 1.00 97.69 85 ALA A O 1
ATOM 686 N N . LEU A 1 86 ? -6.594 3.450 2.585 1.00 97.12 86 LEU A N 1
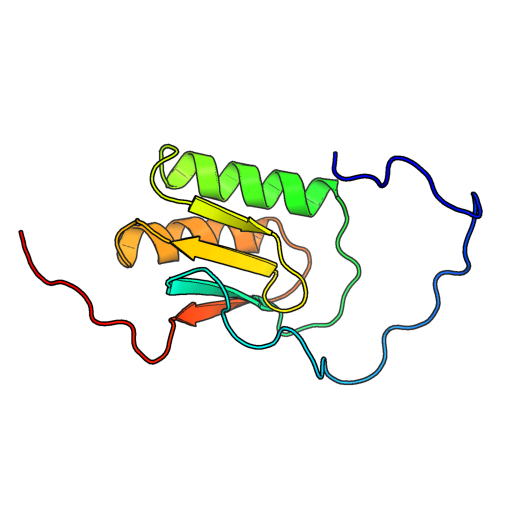ATOM 687 C CA . LEU A 1 86 ? -6.044 2.590 1.547 1.00 97.12 86 LEU A CA 1
ATOM 688 C C . LEU A 1 86 ? -6.554 2.946 0.142 1.00 97.12 86 LEU A C 1
ATOM 690 O O . LEU A 1 86 ? -5.804 2.804 -0.829 1.00 97.12 86 LEU A O 1
ATOM 694 N N . ARG A 1 87 ? -7.774 3.486 0.018 1.00 97.75 87 ARG A N 1
ATOM 695 C CA . ARG A 1 87 ? -8.279 4.068 -1.237 1.00 97.75 87 ARG A CA 1
ATOM 696 C C . ARG A 1 87 ? -7.446 5.276 -1.667 1.00 97.75 87 ARG A C 1
ATOM 698 O O . ARG A 1 87 ? -7.079 5.373 -2.837 1.00 97.75 87 ARG A O 1
ATOM 705 N N . LEU A 1 88 ? -7.092 6.168 -0.738 1.00 97.56 88 LEU A N 1
ATOM 706 C CA . LEU A 1 88 ? -6.215 7.312 -1.024 1.00 97.56 88 LEU A CA 1
ATOM 707 C C . LEU A 1 88 ? -4.806 6.864 -1.436 1.00 97.56 88 LEU A C 1
ATOM 709 O O . LEU A 1 88 ? -4.211 7.442 -2.347 1.00 97.56 88 LEU A O 1
ATOM 713 N N . ALA A 1 89 ? -4.292 5.806 -0.807 1.00 97.19 89 ALA A N 1
ATOM 714 C CA . ALA A 1 89 ? -3.015 5.192 -1.168 1.00 97.19 89 ALA A CA 1
ATOM 715 C C . ALA A 1 89 ? -3.014 4.667 -2.608 1.00 97.19 89 ALA A C 1
ATOM 717 O O . ALA A 1 89 ? -2.059 4.893 -3.352 1.00 97.19 89 ALA A O 1
ATOM 718 N N . ALA A 1 90 ? -4.095 3.986 -3.005 1.00 97.12 90 ALA A N 1
ATOM 719 C CA . ALA A 1 90 ? -4.246 3.402 -4.333 1.00 97.12 90 ALA A CA 1
ATOM 720 C C . ALA A 1 90 ? -4.082 4.443 -5.449 1.00 97.12 90 ALA A C 1
ATOM 722 O O . ALA A 1 90 ? -3.408 4.170 -6.436 1.00 97.12 90 ALA A O 1
ATOM 723 N N . GLN A 1 91 ? -4.588 5.663 -5.245 1.00 97.50 91 GLN A N 1
ATOM 724 C CA . GLN A 1 91 ? -4.470 6.769 -6.205 1.00 97.50 91 GLN A CA 1
ATOM 725 C C . GLN A 1 91 ? -3.028 7.254 -6.428 1.00 97.50 91 GLN A C 1
ATOM 727 O O . GLN A 1 91 ? -2.757 8.010 -7.358 1.00 97.50 91 GLN A O 1
ATOM 732 N N . LYS A 1 92 ? -2.083 6.862 -5.567 1.00 97.06 92 LYS A N 1
ATOM 733 C CA . LYS A 1 92 ? -0.655 7.199 -5.703 1.00 97.06 92 LYS A CA 1
ATOM 734 C C . LYS A 1 92 ? 0.151 6.091 -6.381 1.00 97.06 92 LYS A C 1
ATOM 736 O O . LYS A 1 92 ? 1.336 6.282 -6.667 1.00 97.06 92 LYS A O 1
ATOM 741 N N . LEU A 1 93 ? -0.464 4.937 -6.630 1.00 96.69 93 LEU A N 1
ATOM 742 C CA . LEU A 1 93 ? 0.185 3.773 -7.211 1.00 96.69 93 LEU A CA 1
ATOM 743 C C . LEU A 1 93 ? -0.145 3.663 -8.704 1.00 96.69 93 LEU A C 1
ATOM 745 O O . LEU A 1 93 ? -1.260 3.954 -9.118 1.00 96.69 93 LEU A O 1
ATOM 749 N N . PRO A 1 94 ? 0.800 3.206 -9.540 1.00 96.12 94 PRO A N 1
ATOM 750 C CA . PRO A 1 94 ? 0.604 3.147 -10.986 1.00 96.12 94 PRO A CA 1
ATOM 751 C C . PRO A 1 94 ? -0.096 1.854 -11.448 1.00 96.12 94 PRO A C 1
ATOM 753 O O . PRO A 1 94 ? 0.135 1.437 -12.584 1.00 96.12 94 PRO A O 1
ATOM 756 N N . VAL A 1 95 ? -0.854 1.195 -10.566 1.00 95.12 95 VAL A N 1
ATOM 757 C CA . VAL A 1 95 ? -1.505 -0.107 -10.783 1.00 95.12 95 VAL A CA 1
ATOM 758 C C . VAL A 1 95 ? -2.909 -0.100 -10.207 1.00 95.12 95 VAL A C 1
ATOM 760 O O . VAL A 1 95 ? -3.138 0.478 -9.144 1.00 95.12 95 VAL A O 1
ATOM 763 N N . THR A 1 96 ? -3.814 -0.835 -10.846 1.00 96.06 96 THR A N 1
ATOM 764 C CA . THR A 1 96 ? -5.130 -1.097 -10.264 1.00 96.06 96 THR A CA 1
ATOM 765 C C . THR A 1 96 ? -4.983 -1.951 -9.005 1.00 96.06 96 THR A C 1
ATOM 767 O O . THR A 1 96 ? -4.292 -2.979 -9.008 1.00 96.06 96 THR A O 1
ATOM 770 N N . THR A 1 97 ? -5.619 -1.533 -7.911 1.00 96.19 97 THR A N 1
ATOM 771 C CA . THR A 1 97 ? -5.594 -2.247 -6.632 1.00 96.19 97 THR A CA 1
ATOM 772 C C . THR A 1 97 ? -6.992 -2.654 -6.186 1.00 96.19 97 THR A C 1
ATOM 774 O O . THR A 1 97 ? -7.999 -2.067 -6.573 1.00 96.19 97 THR A O 1
ATOM 777 N N . ARG A 1 98 ? -7.048 -3.688 -5.350 1.00 96.56 98 ARG A N 1
ATOM 778 C CA . ARG A 1 98 ? -8.251 -4.170 -4.680 1.00 96.56 98 ARG A CA 1
ATOM 779 C C . ARG A 1 98 ? -8.021 -4.149 -3.176 1.00 96.56 98 ARG A C 1
ATOM 781 O O . ARG A 1 98 ? -7.001 -4.654 -2.706 1.00 96.56 98 ARG A O 1
ATOM 788 N N . PHE A 1 99 ? -8.977 -3.599 -2.438 1.00 97.12 99 PHE A N 1
ATOM 789 C CA . PHE A 1 99 ? -9.000 -3.676 -0.982 1.00 97.12 99 PHE A CA 1
ATOM 790 C C . PHE A 1 99 ? -9.280 -5.115 -0.530 1.00 97.12 99 PHE A C 1
ATOM 792 O O . PHE A 1 99 ? -10.136 -5.799 -1.098 1.00 97.12 99 PHE A O 1
ATOM 799 N N . VAL A 1 100 ? -8.524 -5.583 0.458 1.00 96.06 100 VAL A N 1
ATOM 800 C CA . VAL A 1 100 ? -8.623 -6.931 1.019 1.00 96.06 100 VAL A CA 1
ATOM 801 C C . VAL A 1 100 ? -8.717 -6.854 2.537 1.00 96.06 100 VAL A C 1
ATOM 803 O O . VAL A 1 100 ? -8.043 -6.045 3.171 1.00 96.06 100 VAL A O 1
ATOM 806 N N . VAL A 1 101 ? -9.545 -7.727 3.097 1.00 96.44 101 VAL A N 1
ATOM 807 C CA . VAL A 1 101 ? -9.734 -7.904 4.538 1.00 96.44 101 VAL A CA 1
ATOM 808 C C . VAL A 1 101 ? -9.260 -9.304 4.896 1.00 96.44 101 VAL A C 1
ATOM 810 O O . VAL A 1 101 ? -9.350 -10.225 4.072 1.00 96.44 101 VAL A O 1
ATOM 813 N N . ARG A 1 102 ? -8.719 -9.467 6.100 1.00 94.75 102 ARG A N 1
ATOM 814 C CA . ARG A 1 102 ? -8.374 -10.783 6.626 1.00 94.75 102 ARG A CA 1
ATOM 815 C C . ARG A 1 102 ? -9.642 -11.628 6.792 1.00 94.75 102 ARG A C 1
ATOM 817 O O . ARG A 1 102 ? -10.718 -11.099 7.038 1.00 94.75 102 ARG A O 1
ATOM 824 N N . ARG A 1 103 ? -9.538 -12.943 6.592 1.00 91.50 103 ARG A N 1
ATOM 825 C CA . ARG A 1 103 ? -10.713 -13.839 6.555 1.00 91.50 103 ARG A CA 1
ATOM 826 C C . ARG A 1 103 ? -11.375 -14.015 7.921 1.00 91.50 103 ARG A C 1
ATOM 828 O O . ARG A 1 103 ? -12.579 -14.191 7.988 1.00 91.50 103 ARG A O 1
ATOM 835 N N . ASP A 1 104 ? -10.568 -13.983 8.966 1.00 90.56 104 ASP A N 1
ATOM 836 C CA . ASP A 1 104 ? -10.902 -14.075 10.388 1.00 90.56 104 ASP A CA 1
ATOM 837 C C . ASP A 1 104 ? -11.193 -12.704 11.016 1.00 90.56 104 ASP A C 1
ATOM 839 O O . ASP A 1 104 ? -11.326 -12.603 12.232 1.00 90.56 104 ASP A O 1
ATOM 843 N N . TYR A 1 105 ? -11.279 -11.638 10.213 1.00 89.38 105 TYR A N 1
ATOM 844 C CA . TYR A 1 105 ? -11.613 -10.323 10.737 1.00 89.38 105 TYR A CA 1
ATOM 845 C C . TYR A 1 105 ? -13.054 -10.314 11.251 1.00 89.38 105 TYR A C 1
ATOM 847 O O . TYR A 1 105 ? -14.002 -10.453 10.477 1.00 89.38 105 TYR A O 1
ATOM 855 N N . VAL A 1 106 ? -13.198 -10.114 12.557 1.00 85.19 106 VAL A N 1
ATOM 856 C CA . VAL A 1 106 ? -14.475 -9.838 13.206 1.00 85.19 106 VAL A CA 1
ATOM 857 C C . VAL A 1 106 ? -14.513 -8.348 13.499 1.00 85.19 106 VAL A C 1
ATOM 859 O O . VAL A 1 106 ? -13.623 -7.810 14.160 1.00 85.19 106 VAL A O 1
AT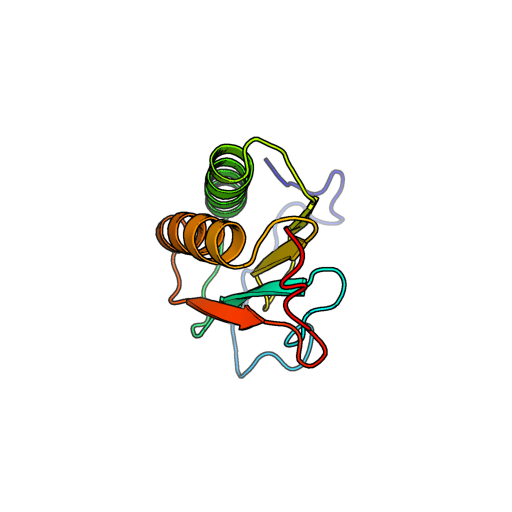OM 862 N N . GLU A 1 107 ? -15.529 -7.668 12.980 1.00 77.06 107 GLU A N 1
ATOM 863 C CA . GLU A 1 107 ? -15.757 -6.269 13.310 1.00 77.06 107 GLU A CA 1
ATOM 864 C C . GLU A 1 107 ? -16.200 -6.203 14.774 1.00 77.06 107 GLU A C 1
ATOM 866 O O . GLU A 1 107 ? -17.286 -6.659 15.130 1.00 77.06 107 GLU A O 1
ATOM 871 N N . ASN A 1 108 ? -15.327 -5.697 15.648 1.00 66.75 108 ASN A N 1
ATOM 872 C CA . ASN A 1 108 ? -15.703 -5.422 17.027 1.00 66.75 108 ASN A CA 1
ATOM 873 C C . ASN A 1 108 ? -16.673 -4.241 17.014 1.00 66.75 108 ASN A C 1
ATOM 875 O O . ASN A 1 108 ? -16.265 -3.086 17.047 1.00 66.75 108 ASN A O 1
ATOM 879 N N . SER A 1 109 ? -17.965 -4.546 16.964 1.00 54.22 109 SER A N 1
ATOM 880 C CA . SER A 1 109 ? -19.071 -3.602 17.095 1.00 54.22 109 SER A CA 1
ATOM 881 C C . SER A 1 109 ? -19.246 -3.138 18.549 1.00 54.22 109 SER A C 1
ATOM 883 O O . SER A 1 109 ? -20.349 -3.203 19.091 1.00 54.22 109 SER A O 1
ATOM 885 N N . LYS A 1 110 ? -18.152 -2.760 19.222 1.00 48.78 110 LYS A N 1
ATOM 886 C CA . LYS A 1 110 ? -18.182 -2.281 20.606 1.00 48.78 110 LYS A CA 1
ATOM 887 C C . LYS A 1 110 ? -17.709 -0.831 20.679 1.00 48.78 110 LYS A C 1
ATOM 889 O O . LYS A 1 110 ? -16.550 -0.559 20.379 1.00 48.78 110 LYS A O 1
ATOM 894 N N . GLU A 1 111 ? -18.664 -0.025 21.151 1.00 41.91 111 GLU A N 1
ATOM 895 C CA . GLU A 1 111 ? -18.726 1.431 21.384 1.00 41.91 111 GLU A CA 1
ATOM 896 C C . GLU A 1 111 ? -19.096 2.303 20.178 1.00 41.91 111 GLU A C 1
ATOM 898 O O . GLU A 1 111 ? -18.267 2.514 19.267 1.00 41.91 111 GLU A O 1
#

Sequence (111 aa):
MLQPKRTKFRRMQKGRMKGNAQRGNQLAFGSFGIKSLESKWITGRQIEAARVAVTRYMQRQGQIWIRGRIIFEADGVPFAVAKEALRLAAQKLPVTTRFVVRRDYVENSKE

Foldseek 3Di:
DDDDPDDPDPDDDPDDDDDDDPPPQADDPAQKFKAFPDDDDWDPVLLVVLVVQLCVLQVVAFDWDAGDRRGIGTHRDAPVSNVVSRVSSCVSTPTDIDMDGHPPDDHPPDD

Radius of gyration: 15.28 Å; Cα contacts (8 Å, |Δi|>4): 163; chains: 1; bounding box: 46×28×39 Å